Protein AF-A0A1J3DRI6-F1 (afdb_monomer_lite)

Organism: Noccaea caerulescens (NCBI:txid107243)

Foldseek 3Di:
DVLVVLLQVLVVLLVQLVCLQQQHDSVVPPPPPDDDDPVCSDPVNSVVSVVSSVVSVVVSVVLVVLLVVLLVLLVVLCVVVVHDSQVLQVVLPVCSRVVVVHHDRSYPSSSVSSVVVSVVSVVVSVVVVVVVVVVVVVVVVVVVVVVVVVD

Structure (mmCIF, N/CA/C/O backbone):
data_AF-A0A1J3DRI6-F1
#
_entry.id   AF-A0A1J3DRI6-F1
#
loop_
_atom_site.group_PDB
_atom_site.id
_atom_site.type_symbol
_atom_site.label_atom_id
_atom_site.la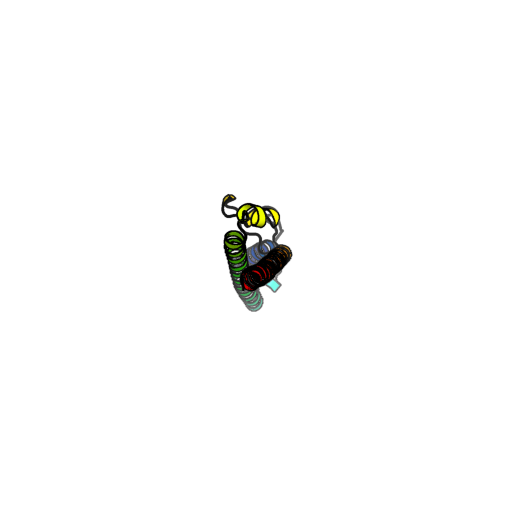bel_alt_id
_atom_site.label_comp_id
_atom_site.label_asym_id
_atom_site.label_entity_id
_atom_site.label_seq_id
_atom_site.pdbx_PDB_ins_code
_atom_site.Cartn_x
_atom_site.Cartn_y
_atom_site.Cartn_z
_atom_site.occupancy
_atom_site.B_iso_or_equiv
_atom_site.auth_seq_id
_atom_site.auth_comp_id
_atom_site.auth_asym_id
_atom_site.auth_atom_id
_atom_site.pdbx_PDB_model_num
ATOM 1 N N . ASP A 1 1 ? -18.458 1.148 38.686 1.00 69.38 1 ASP A N 1
ATOM 2 C CA . ASP A 1 1 ? -19.233 0.638 37.545 1.00 69.38 1 ASP A CA 1
ATOM 3 C C . ASP A 1 1 ? -18.279 0.182 36.440 1.00 69.38 1 ASP A C 1
ATOM 5 O O . ASP A 1 1 ? -17.699 1.006 35.735 1.00 69.38 1 ASP A O 1
ATOM 9 N N . GLU A 1 2 ? -17.996 -1.122 36.378 1.00 80.94 2 GLU A N 1
ATOM 10 C CA . GLU A 1 2 ? -17.014 -1.706 35.447 1.00 80.94 2 GLU A CA 1
ATOM 11 C C . GLU A 1 2 ? -17.527 -1.778 34.002 1.00 80.94 2 GLU A C 1
ATOM 13 O O . GLU A 1 2 ? -16.742 -1.619 33.066 1.00 80.94 2 GLU A O 1
ATOM 18 N N . ARG A 1 3 ? -18.843 -1.932 33.804 1.00 80.44 3 ARG A N 1
ATOM 19 C CA . ARG A 1 3 ? -19.453 -2.003 32.466 1.00 80.44 3 ARG A CA 1
ATOM 20 C C . ARG A 1 3 ? -19.384 -0.661 31.752 1.00 80.44 3 ARG A C 1
ATOM 22 O O . ARG A 1 3 ? -18.985 -0.605 30.592 1.00 80.44 3 ARG A O 1
ATOM 29 N N . VAL A 1 4 ? -19.668 0.425 32.472 1.00 83.06 4 VAL A N 1
ATOM 30 C CA . VAL A 1 4 ? -19.487 1.795 31.965 1.00 83.06 4 VAL A CA 1
ATOM 31 C C . VAL A 1 4 ? -18.038 2.020 31.523 1.00 83.06 4 VAL A C 1
ATOM 33 O O . VAL A 1 4 ? -17.791 2.599 30.467 1.00 83.06 4 VAL A O 1
ATOM 36 N N . LYS A 1 5 ? -17.058 1.536 32.300 1.00 84.94 5 LYS A N 1
ATOM 37 C CA . LYS A 1 5 ? -15.634 1.648 31.949 1.00 84.94 5 LYS A CA 1
ATOM 38 C C . LYS A 1 5 ? -15.296 0.859 30.679 1.00 84.94 5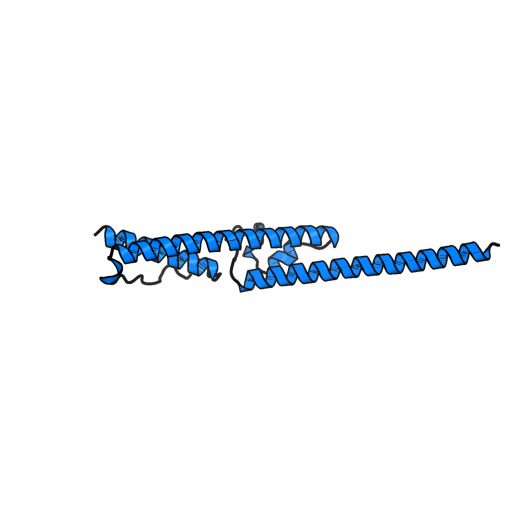 LYS A C 1
ATOM 40 O O . LYS A 1 5 ? -14.586 1.387 29.826 1.00 84.94 5 LYS A O 1
ATOM 45 N N . GLN A 1 6 ? -15.815 -0.361 30.541 1.00 85.44 6 GLN A N 1
ATOM 46 C CA . GLN A 1 6 ? -15.602 -1.200 29.360 1.00 85.44 6 GLN A CA 1
ATOM 47 C C . GLN A 1 6 ? -16.182 -0.558 28.094 1.00 85.44 6 GLN A C 1
ATOM 49 O O . GLN A 1 6 ? -15.459 -0.387 27.116 1.00 85.44 6 GLN A O 1
ATOM 54 N N . VAL A 1 7 ? -17.448 -0.132 28.128 1.00 86.81 7 VAL A N 1
ATOM 55 C CA . VAL A 1 7 ? -18.110 0.545 26.998 1.00 86.81 7 VAL A CA 1
ATOM 56 C C . VAL A 1 7 ? -17.362 1.821 26.612 1.00 86.81 7 VAL A C 1
ATOM 58 O O . VAL A 1 7 ? -17.109 2.050 25.428 1.00 86.81 7 VAL A O 1
ATOM 61 N N . ARG A 1 8 ? -16.936 2.625 27.601 1.00 87.12 8 ARG A N 1
ATOM 62 C CA . ARG A 1 8 ? -16.120 3.824 27.351 1.00 87.12 8 ARG A CA 1
ATOM 63 C C . ARG A 1 8 ? -14.844 3.488 26.591 1.00 87.12 8 ARG A C 1
ATOM 65 O O . ARG A 1 8 ? -14.507 4.181 25.639 1.00 87.12 8 ARG A O 1
ATOM 72 N N . SER A 1 9 ? -14.144 2.445 27.035 1.00 88.31 9 SER A N 1
ATOM 73 C CA . SER A 1 9 ? -12.876 2.015 26.447 1.00 88.31 9 SER A CA 1
ATOM 74 C C . SER A 1 9 ? -13.051 1.586 24.993 1.00 88.31 9 SER A C 1
ATOM 76 O O . SER A 1 9 ? -12.294 2.034 24.140 1.00 88.31 9 SER A O 1
ATOM 78 N N . VAL A 1 10 ? -14.071 0.774 24.699 1.00 89.88 10 VAL A N 1
ATOM 79 C CA . VAL A 1 10 ? -14.334 0.295 23.333 1.00 89.88 10 VAL A CA 1
ATOM 80 C C . VAL A 1 10 ? -14.714 1.457 22.410 1.00 89.88 10 VAL A C 1
ATOM 82 O O . VAL A 1 10 ? -14.148 1.577 21.327 1.00 89.88 10 VAL A O 1
ATOM 85 N N . LYS A 1 11 ? -15.601 2.370 22.841 1.00 89.06 11 LYS A N 1
ATOM 86 C CA . LYS A 1 11 ? -15.958 3.564 22.045 1.00 89.06 11 LYS A CA 1
ATOM 87 C C . LYS A 1 11 ? -14.743 4.465 21.785 1.00 89.06 11 LYS A C 1
ATOM 89 O O . LYS A 1 11 ? -14.603 4.977 20.677 1.00 89.06 11 LYS A O 1
ATOM 94 N N . ALA A 1 12 ? -13.856 4.627 22.771 1.00 88.88 12 ALA A N 1
ATOM 95 C CA . ALA A 1 12 ? -12.618 5.392 22.610 1.00 88.88 12 ALA A CA 1
ATOM 96 C C . ALA A 1 12 ? -11.700 4.775 21.550 1.00 88.88 12 ALA A C 1
ATOM 98 O O . ALA A 1 12 ? -11.138 5.483 20.716 1.00 88.88 12 ALA A O 1
ATOM 99 N N . GLU A 1 13 ? -11.567 3.450 21.564 1.00 91.56 13 GLU A N 1
ATOM 100 C CA . GLU A 1 13 ? -10.727 2.732 20.611 1.00 91.56 13 GLU A CA 1
ATOM 101 C C . GLU A 1 13 ? -11.299 2.780 19.188 1.00 91.56 13 GLU A C 1
ATOM 103 O O . GLU A 1 13 ? -10.566 3.097 18.251 1.00 91.56 13 GLU A O 1
ATOM 108 N N . ILE A 1 14 ? -12.614 2.581 19.033 1.00 92.62 14 ILE A N 1
ATOM 109 C CA . ILE A 1 14 ? -13.326 2.752 17.755 1.00 92.62 14 ILE A CA 1
ATOM 110 C C . ILE A 1 14 ? -13.056 4.141 17.183 1.00 92.62 14 ILE A C 1
ATOM 112 O O . ILE A 1 14 ? -12.698 4.274 16.011 1.00 92.62 14 ILE A O 1
ATOM 116 N N . GLN A 1 15 ? -13.207 5.181 18.005 1.00 90.50 15 GLN A N 1
ATOM 117 C CA . GLN A 1 15 ? -12.993 6.551 17.565 1.00 90.50 15 GLN A CA 1
ATOM 118 C C . GLN A 1 15 ? -11.545 6.791 17.137 1.00 90.50 15 GLN A C 1
ATOM 120 O O . GLN A 1 15 ? -11.314 7.386 16.084 1.00 90.50 15 GLN A O 1
ATOM 125 N N . LYS A 1 16 ? -10.582 6.295 17.918 1.00 90.50 16 LYS A N 1
ATOM 126 C CA . LYS A 1 16 ? -9.158 6.398 17.601 1.00 90.50 16 LYS A CA 1
ATOM 127 C C . LYS A 1 16 ? -8.837 5.745 16.255 1.00 90.50 16 LYS A C 1
ATOM 129 O O . LYS A 1 16 ? -8.238 6.391 15.402 1.00 90.50 16 LYS A O 1
ATOM 134 N N . ILE A 1 17 ? -9.261 4.500 16.039 1.00 92.44 17 ILE A N 1
ATOM 135 C CA . ILE A 1 17 ? -8.982 3.780 14.786 1.00 92.44 17 ILE A CA 1
ATOM 136 C C . ILE A 1 17 ? -9.704 4.441 13.612 1.00 92.44 17 ILE A C 1
ATOM 138 O O . ILE A 1 17 ? -9.114 4.609 12.550 1.00 92.44 17 ILE A O 1
ATOM 142 N N . SER A 1 18 ? -10.944 4.889 13.809 1.00 92.88 18 SER A N 1
ATOM 143 C CA . SER A 1 18 ? -11.693 5.620 12.781 1.00 92.88 18 SER A CA 1
ATOM 144 C C . SER A 1 18 ? -10.995 6.925 12.385 1.00 92.88 18 SER A C 1
ATOM 146 O O . SER A 1 18 ? -10.957 7.276 11.207 1.00 92.88 18 SER A O 1
ATOM 148 N N . ALA A 1 19 ? -10.417 7.645 13.351 1.00 90.56 19 ALA A N 1
ATOM 149 C CA . ALA A 1 19 ? -9.632 8.849 13.096 1.00 90.56 19 ALA A CA 1
ATOM 150 C C . ALA A 1 19 ? -8.339 8.530 12.328 1.00 90.56 19 ALA A C 1
ATOM 152 O O . ALA A 1 19 ? -8.039 9.207 11.345 1.00 90.56 19 ALA A O 1
ATOM 153 N N . GLU A 1 20 ? -7.624 7.469 12.711 1.00 90.81 20 GLU A N 1
ATOM 154 C CA . GLU A 1 20 ? -6.425 6.997 12.004 1.00 90.81 20 GLU A CA 1
ATOM 155 C C . GLU A 1 20 ? -6.734 6.576 10.557 1.00 90.81 20 GLU A C 1
ATOM 157 O O . GLU A 1 20 ? -6.020 6.977 9.636 1.00 90.81 20 GLU A O 1
ATOM 162 N N . ILE A 1 21 ? -7.825 5.831 10.337 1.00 94.00 21 ILE A N 1
ATOM 163 C CA . ILE A 1 21 ? -8.315 5.452 9.001 1.00 94.00 21 ILE A CA 1
ATOM 164 C C . ILE A 1 21 ? -8.673 6.694 8.183 1.00 94.00 21 ILE A C 1
ATOM 166 O O . ILE A 1 21 ? -8.355 6.763 7.001 1.00 94.00 21 ILE A O 1
ATOM 170 N N . ALA A 1 22 ? -9.275 7.710 8.802 1.00 91.94 22 ALA A N 1
ATOM 171 C CA . ALA A 1 22 ? -9.556 8.986 8.149 1.00 91.94 22 ALA A CA 1
ATOM 172 C C . ALA A 1 22 ? -8.297 9.847 7.910 1.00 91.94 22 ALA A C 1
ATOM 174 O O . ALA A 1 22 ? -8.398 10.912 7.303 1.00 91.94 22 ALA A O 1
ATOM 175 N N . GLY A 1 23 ? -7.119 9.414 8.374 1.00 88.31 23 GLY A N 1
ATOM 176 C CA . GLY A 1 23 ? -5.862 10.153 8.250 1.00 88.31 23 GLY A CA 1
ATOM 177 C C . GLY A 1 23 ? -5.734 11.340 9.205 1.00 88.31 23 GLY A C 1
ATOM 178 O O . GLY A 1 23 ? -4.880 12.198 8.980 1.00 88.31 23 GLY A O 1
ATOM 179 N N . ARG A 1 24 ? -6.562 11.414 10.255 1.00 83.94 24 ARG A N 1
ATOM 180 C CA . ARG A 1 24 ? -6.418 12.405 11.330 1.00 83.94 24 ARG A CA 1
ATOM 181 C C . ARG A 1 24 ? -5.320 11.970 12.295 1.00 83.94 24 ARG A C 1
ATOM 183 O O . ARG A 1 24 ? -5.151 10.783 12.572 1.00 83.94 24 ARG A O 1
ATOM 190 N N . SER A 1 25 ? -4.566 12.936 12.819 1.00 68.81 25 SER A N 1
ATOM 191 C CA . SER A 1 25 ? -3.543 12.629 13.817 1.00 68.81 25 SER A CA 1
ATOM 192 C C . SER A 1 25 ? -4.204 12.229 15.140 1.00 68.81 25 SER A C 1
ATOM 194 O O . SER A 1 25 ? -5.167 12.853 15.585 1.00 68.81 25 SER A O 1
ATOM 196 N N . THR A 1 26 ? -3.658 11.214 15.808 1.00 59.62 26 THR A N 1
ATOM 197 C CA . THR A 1 26 ? -4.139 10.753 17.122 1.00 59.62 26 THR A CA 1
ATOM 198 C C . THR A 1 26 ? -4.005 11.814 18.222 1.00 59.62 26 THR A C 1
ATOM 200 O O . THR A 1 26 ? -4.562 11.650 19.305 1.00 59.62 26 THR A O 1
ATOM 203 N N . TYR A 1 27 ? -3.255 12.891 17.962 1.00 53.75 27 TYR A N 1
ATOM 204 C CA . TYR A 1 27 ? -3.026 13.986 18.902 1.00 53.75 27 TYR A CA 1
ATOM 205 C C . TYR A 1 27 ? -4.168 15.009 18.923 1.00 53.75 27 TYR A C 1
ATOM 207 O O . TYR A 1 27 ? -4.399 15.613 19.966 1.00 53.75 27 TYR A O 1
ATOM 215 N N . GLU A 1 28 ? -4.906 15.185 17.821 1.00 51.53 28 GLU A N 1
ATOM 216 C CA . GLU A 1 28 ? -5.984 16.186 17.752 1.00 51.53 28 GLU A CA 1
ATOM 217 C C . GLU A 1 28 ? -7.307 15.705 18.369 1.00 51.53 28 GLU A C 1
ATOM 219 O O . GLU A 1 28 ? -8.084 16.519 18.860 1.00 51.53 28 GLU A O 1
ATOM 224 N N . ASP A 1 29 ? -7.549 14.391 18.413 1.00 50.12 29 ASP A N 1
ATOM 225 C CA . ASP A 1 29 ? -8.861 13.816 18.764 1.00 50.12 29 ASP A CA 1
ATOM 226 C C . ASP A 1 29 ? -8.957 13.307 20.222 1.00 50.12 29 ASP A C 1
ATOM 228 O O . ASP A 1 29 ? -9.956 12.713 20.613 1.00 50.12 29 ASP A O 1
ATOM 232 N N . SER A 1 30 ? -7.947 13.545 21.073 1.00 51.22 30 SER A N 1
ATOM 233 C CA . SER A 1 30 ? -7.941 13.042 22.468 1.00 51.22 30 SER A CA 1
ATOM 234 C C . SER A 1 30 ? -8.996 13.687 23.392 1.00 51.22 30 SER A C 1
ATOM 236 O O . SER A 1 30 ? -9.137 13.264 24.539 1.00 51.22 30 SER A O 1
ATOM 238 N N . SER A 1 31 ? -9.749 14.685 22.913 1.00 50.50 31 SER A N 1
ATOM 239 C CA . SER A 1 31 ? -10.723 15.462 23.702 1.00 50.50 31 SER A CA 1
ATOM 240 C C . SER A 1 31 ? -12.174 15.299 23.244 1.00 50.50 31 SER A C 1
ATOM 242 O O . SER A 1 31 ? -13.023 16.149 23.523 1.00 50.50 31 SER A O 1
ATOM 244 N N . THR A 1 32 ? -12.508 14.226 22.537 1.00 57.34 32 THR A N 1
ATOM 245 C CA . THR A 1 32 ? -13.905 13.936 22.213 1.00 57.34 32 THR A CA 1
ATOM 246 C C . THR A 1 32 ? -14.608 13.362 23.436 1.00 57.34 32 THR A C 1
ATOM 248 O O . THR A 1 32 ? -14.304 12.278 23.928 1.00 57.34 32 THR A O 1
ATOM 251 N N . ASN A 1 33 ? -15.556 14.130 23.970 1.00 63.25 33 ASN A N 1
ATOM 252 C CA . ASN A 1 33 ? -16.372 13.732 25.111 1.00 63.25 33 ASN A CA 1
ATOM 253 C C . ASN A 1 33 ? -17.196 12.480 24.760 1.00 63.25 33 ASN A C 1
ATOM 255 O O . ASN A 1 33 ? -18.263 12.583 24.158 1.00 63.25 33 ASN A O 1
ATOM 259 N N . ILE A 1 34 ? -16.705 11.295 25.134 1.00 73.19 34 ILE A N 1
ATOM 260 C CA . ILE A 1 34 ? -17.427 10.028 24.967 1.00 73.19 34 ILE A CA 1
ATOM 261 C C . ILE A 1 34 ? -18.583 10.005 25.967 1.00 73.19 34 ILE A C 1
ATOM 263 O O . ILE A 1 34 ? -18.405 9.690 27.149 1.00 73.19 34 ILE A O 1
ATOM 267 N N . THR A 1 35 ? -19.775 10.339 25.487 1.00 75.69 35 THR A N 1
ATOM 268 C CA . THR A 1 35 ? -21.020 10.175 26.233 1.00 75.69 35 THR A CA 1
ATOM 269 C C . THR A 1 35 ? -21.473 8.713 26.174 1.00 75.69 35 THR A C 1
ATOM 271 O O . THR A 1 35 ? -21.332 8.025 25.155 1.00 75.69 35 THR A O 1
ATOM 274 N N . ILE A 1 36 ? -21.962 8.214 27.310 1.00 76.56 36 ILE A N 1
ATOM 275 C CA . ILE A 1 36 ? -22.502 6.860 27.469 1.00 76.56 36 ILE A CA 1
ATOM 276 C C . ILE A 1 36 ? -23.953 7.036 27.878 1.00 76.56 36 ILE A C 1
ATOM 278 O O . ILE A 1 36 ? -24.219 7.691 28.883 1.00 76.56 36 ILE A O 1
ATOM 282 N N . ASP A 1 37 ? -24.854 6.495 27.071 1.00 76.25 37 ASP A N 1
ATOM 283 C CA . ASP A 1 37 ? -26.286 6.444 27.360 1.00 76.25 37 ASP A CA 1
ATOM 284 C C . ASP A 1 37 ? -26.654 5.116 28.048 1.00 76.25 37 ASP A C 1
ATOM 286 O O . ASP A 1 37 ? -25.916 4.133 27.952 1.00 76.25 37 ASP A O 1
ATOM 290 N N . ASP A 1 38 ? -27.812 5.047 28.702 1.00 72.31 38 ASP A N 1
ATOM 291 C CA . ASP A 1 38 ? -28.309 3.823 29.344 1.00 72.31 38 ASP A CA 1
ATOM 292 C C . ASP A 1 38 ? -28.506 2.684 28.325 1.00 72.31 38 ASP A C 1
ATOM 294 O O . ASP A 1 38 ? -28.258 1.513 28.630 1.00 72.31 38 ASP A O 1
ATOM 298 N N . ASN A 1 39 ? -28.857 3.012 27.075 1.00 76.31 39 ASN A N 1
ATOM 299 C CA . ASN A 1 39 ? -28.943 2.044 25.979 1.00 76.31 39 ASN A CA 1
ATOM 300 C C . ASN A 1 39 ? -27.572 1.435 25.606 1.00 76.31 39 ASN A C 1
ATOM 302 O O . ASN A 1 39 ? -27.496 0.285 25.167 1.00 76.31 39 ASN A O 1
ATOM 306 N N . ASP A 1 40 ? -26.471 2.165 25.836 1.00 75.00 40 ASP A N 1
ATOM 307 C CA . ASP A 1 40 ? -25.110 1.688 25.556 1.00 75.00 40 ASP A CA 1
ATOM 308 C C . ASP A 1 40 ? -24.641 0.591 26.528 1.00 75.00 40 ASP A C 1
ATOM 310 O O . ASP A 1 40 ? -23.674 -0.115 26.236 1.00 75.00 40 ASP A O 1
ATOM 314 N N . LEU A 1 41 ? -25.314 0.412 27.672 1.00 78.69 41 LEU A N 1
ATOM 315 C CA . LEU A 1 41 ? -24.943 -0.578 28.695 1.00 78.69 41 LEU A CA 1
ATOM 316 C C . LEU A 1 41 ? -25.516 -1.980 28.431 1.00 78.69 41 LEU A C 1
ATOM 318 O O . LEU A 1 41 ? -25.102 -2.957 29.079 1.00 78.69 41 LEU A O 1
ATOM 322 N N . SER A 1 42 ? -26.434 -2.094 27.465 1.00 84.06 42 SER A N 1
ATOM 323 C CA . SER A 1 42 ? -27.000 -3.368 27.020 1.00 84.06 42 SER A CA 1
ATOM 324 C C . SER A 1 42 ? -25.912 -4.313 26.501 1.00 84.06 42 SER A C 1
ATOM 326 O O . SER A 1 42 ? -24.999 -3.906 25.784 1.00 84.06 42 SER A O 1
ATOM 328 N N . ILE A 1 43 ? -26.024 -5.608 26.827 1.00 82.25 43 ILE A N 1
ATOM 329 C CA . ILE A 1 43 ? -25.087 -6.650 26.364 1.00 82.25 43 ILE A CA 1
ATOM 330 C C . ILE A 1 43 ? -25.008 -6.667 24.834 1.00 82.25 43 ILE A C 1
ATOM 332 O O . ILE A 1 43 ? -23.913 -6.696 24.281 1.00 82.25 43 ILE A O 1
ATOM 336 N N . LYS A 1 44 ? -26.161 -6.566 24.164 1.00 89.12 44 LYS A N 1
ATOM 337 C CA . LYS A 1 44 ? -26.236 -6.532 22.701 1.00 89.12 44 LYS A CA 1
ATOM 338 C C . LYS A 1 44 ? -25.457 -5.347 22.125 1.00 89.12 44 LYS A C 1
ATOM 340 O O . LYS A 1 44 ? -24.771 -5.487 21.120 1.00 89.12 44 LYS A O 1
ATOM 345 N N . LYS A 1 45 ? -25.532 -4.180 22.773 1.00 89.06 45 LYS A N 1
ATOM 346 C CA . LYS A 1 45 ? -24.864 -2.978 22.271 1.00 89.06 45 LYS A CA 1
ATOM 347 C C . LYS A 1 45 ? -23.347 -3.054 22.426 1.00 89.06 45 LYS A C 1
ATOM 349 O O . LYS A 1 45 ? -22.613 -2.637 21.536 1.00 89.06 45 LYS A O 1
ATOM 354 N N . LEU A 1 46 ? -22.880 -3.642 23.525 1.00 86.81 46 LEU A N 1
ATOM 355 C CA . LEU A 1 46 ? -21.463 -3.926 23.725 1.00 86.81 46 LEU A CA 1
ATOM 356 C C . LEU A 1 46 ? -20.919 -4.905 22.670 1.00 86.81 46 LEU A C 1
ATOM 358 O O . LEU A 1 46 ? -19.829 -4.677 22.154 1.00 86.81 46 LEU A O 1
ATOM 362 N N . GLU A 1 47 ? -21.675 -5.950 22.328 1.00 90.50 47 GLU A N 1
ATOM 363 C CA . GLU A 1 47 ? -21.320 -6.896 21.258 1.00 90.50 47 GLU A CA 1
ATOM 364 C C . GLU A 1 47 ? -21.232 -6.200 19.888 1.00 90.50 47 GLU A C 1
ATOM 366 O O . GLU A 1 47 ? -20.257 -6.383 19.164 1.00 90.50 47 GLU A O 1
ATOM 371 N N . GLU A 1 48 ? -22.189 -5.325 19.558 1.00 92.69 48 GLU A N 1
ATOM 372 C CA . GLU A 1 48 ? -22.136 -4.498 18.343 1.00 92.69 48 GLU A CA 1
ATOM 373 C C . GLU A 1 48 ? -20.863 -3.637 18.287 1.00 92.69 48 GLU A C 1
ATOM 375 O O . GLU A 1 48 ? -20.195 -3.596 17.254 1.00 92.69 48 GLU A O 1
ATOM 380 N N . TYR A 1 49 ? -20.493 -2.984 19.394 1.00 92.00 49 TYR A N 1
ATOM 381 C CA . TYR A 1 49 ? -19.263 -2.192 19.457 1.00 92.00 49 TYR A CA 1
ATOM 382 C C . TYR A 1 49 ? -18.001 -3.051 19.309 1.00 92.00 49 TYR A C 1
ATOM 384 O O . TYR A 1 49 ? -17.054 -2.634 18.648 1.00 92.00 49 TYR A O 1
ATOM 392 N N . GLN A 1 50 ? -17.970 -4.252 19.884 1.00 92.56 50 GLN A N 1
ATOM 393 C CA . GLN A 1 50 ? -16.833 -5.165 19.726 1.00 92.56 50 GLN A CA 1
ATOM 394 C C . GLN A 1 50 ? -16.687 -5.656 18.281 1.00 92.56 50 GLN A C 1
ATOM 396 O O . GLN A 1 50 ? -15.573 -5.679 17.758 1.00 92.56 50 GLN A O 1
ATOM 401 N N . ASN A 1 51 ? -17.799 -5.985 17.620 1.00 95.50 51 ASN A N 1
ATOM 402 C CA . ASN A 1 51 ? -17.799 -6.383 16.212 1.00 95.50 51 ASN A CA 1
ATOM 403 C C . ASN A 1 51 ? -17.322 -5.244 15.303 1.00 95.50 51 ASN A C 1
ATOM 405 O O . ASN A 1 51 ? -16.505 -5.467 14.410 1.00 95.50 51 ASN A O 1
ATOM 409 N N . GLU A 1 52 ? -17.782 -4.017 15.554 1.00 95.62 52 GLU A N 1
ATOM 410 C CA . GLU A 1 52 ? -17.322 -2.841 14.810 1.00 95.62 52 GLU A CA 1
ATOM 411 C C . GLU A 1 52 ? -15.832 -2.567 15.040 1.00 95.62 52 GLU A C 1
ATOM 413 O O . GLU A 1 52 ? -15.098 -2.290 14.092 1.00 95.62 52 GLU A O 1
ATOM 418 N N . LEU A 1 53 ? -15.357 -2.701 16.281 1.00 95.50 53 LEU A N 1
ATOM 419 C CA . LEU A 1 53 ? -13.941 -2.551 16.601 1.00 95.50 53 LEU A CA 1
ATOM 420 C C . LEU A 1 53 ? -13.080 -3.576 15.848 1.00 95.50 53 LEU A C 1
ATOM 422 O O . LEU A 1 53 ? -12.035 -3.217 15.306 1.00 95.50 53 LEU A O 1
ATOM 426 N N . HIS A 1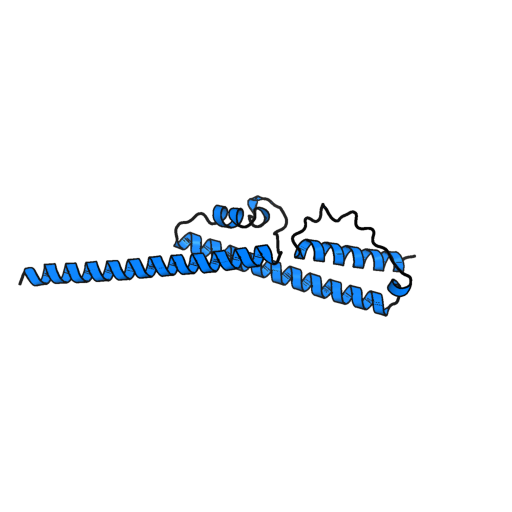 54 ? -13.523 -4.834 15.784 1.00 96.94 54 HIS A N 1
ATOM 427 C CA . HIS A 1 54 ? -12.832 -5.879 15.028 1.00 96.94 54 HIS A CA 1
ATOM 428 C C . HIS A 1 54 ? -12.773 -5.545 13.531 1.00 96.94 54 HIS A C 1
ATOM 430 O O . HIS A 1 54 ? -11.689 -5.531 12.950 1.00 96.94 54 HIS A O 1
ATOM 436 N N . ARG A 1 55 ? -13.909 -5.152 12.941 1.00 98.12 55 ARG A N 1
ATOM 437 C CA . ARG A 1 55 ? -13.997 -4.727 11.536 1.00 98.12 55 ARG A CA 1
ATOM 438 C C . ARG A 1 55 ? -13.049 -3.564 11.219 1.00 98.12 55 ARG A C 1
ATOM 440 O O . ARG A 1 55 ? -12.411 -3.557 10.170 1.00 98.12 55 ARG A O 1
ATOM 447 N N . LEU A 1 56 ? -12.957 -2.578 12.112 1.00 97.38 56 LEU A N 1
ATOM 448 C CA . LEU A 1 56 ? -12.071 -1.423 11.946 1.00 97.38 56 LEU A CA 1
ATOM 449 C C . LEU A 1 56 ? -10.588 -1.802 12.038 1.00 97.38 56 LEU A C 1
ATOM 451 O O . LEU A 1 56 ? -9.776 -1.250 11.294 1.00 97.38 56 LEU A O 1
ATOM 455 N N . HIS A 1 57 ? -10.218 -2.738 12.915 1.00 96.69 57 HIS A N 1
ATOM 456 C CA . HIS A 1 57 ? -8.851 -3.271 12.964 1.00 96.69 57 HIS A CA 1
ATOM 457 C C . HIS A 1 57 ? -8.477 -3.994 11.668 1.00 96.69 57 HIS A C 1
ATOM 459 O O . HIS A 1 57 ? -7.394 -3.748 11.130 1.00 96.69 57 HIS A O 1
ATOM 465 N N . ASP A 1 58 ? -9.381 -4.816 11.135 1.00 97.88 58 ASP A N 1
ATOM 466 C CA . ASP A 1 58 ? -9.170 -5.516 9.864 1.00 97.88 58 ASP A CA 1
ATOM 467 C C . ASP A 1 58 ? -9.007 -4.527 8.704 1.00 97.88 58 ASP A C 1
ATOM 469 O O . ASP A 1 58 ? -8.041 -4.615 7.940 1.00 97.88 58 ASP A O 1
ATOM 473 N N . GLU A 1 59 ? -9.889 -3.526 8.618 1.00 97.69 59 GLU A N 1
ATOM 474 C CA . GLU A 1 59 ? -9.811 -2.467 7.607 1.00 97.69 59 GLU A CA 1
ATOM 475 C C . GLU A 1 59 ? -8.492 -1.688 7.709 1.00 97.69 59 GLU A C 1
ATOM 477 O O . GLU A 1 59 ? -7.816 -1.449 6.704 1.00 97.69 59 GLU A O 1
ATOM 482 N N . LYS A 1 60 ? -8.087 -1.306 8.925 1.00 96.06 60 LYS A N 1
ATOM 483 C CA . LYS A 1 60 ? -6.814 -0.620 9.163 1.00 96.06 60 LYS A CA 1
ATOM 484 C C . LYS A 1 60 ? -5.634 -1.461 8.674 1.00 96.06 60 LYS A C 1
ATOM 486 O O . LYS A 1 60 ? -4.744 -0.927 8.008 1.00 96.06 60 LYS A O 1
ATOM 491 N N . ASN A 1 61 ? -5.617 -2.752 8.996 1.00 97.06 61 ASN A N 1
ATOM 492 C CA . ASN A 1 61 ? -4.558 -3.659 8.570 1.00 97.06 61 ASN A CA 1
ATOM 493 C C . ASN A 1 61 ? -4.523 -3.815 7.040 1.00 97.06 61 ASN A C 1
ATOM 495 O O . ASN A 1 61 ? -3.452 -3.706 6.443 1.00 97.06 61 ASN A O 1
ATOM 499 N N . GLU A 1 62 ? -5.675 -3.988 6.389 1.00 98.12 62 GLU A N 1
ATOM 500 C CA . GLU A 1 62 ? -5.763 -4.061 4.924 1.00 98.12 62 GLU A CA 1
ATOM 501 C C . GLU A 1 62 ? -5.213 -2.786 4.263 1.00 98.12 62 GLU A C 1
ATOM 503 O O . GLU A 1 62 ? -4.44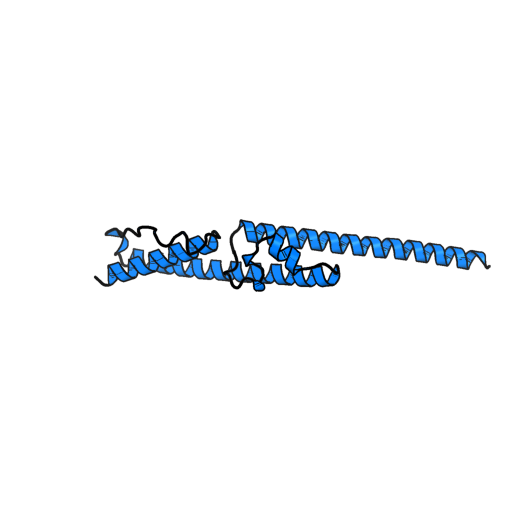3 -2.844 3.298 1.00 98.12 62 GLU A O 1
ATOM 508 N N . ARG A 1 63 ? -5.566 -1.611 4.796 1.00 98.00 63 ARG A N 1
ATOM 509 C CA . ARG A 1 63 ? -5.077 -0.326 4.281 1.00 98.00 63 ARG A CA 1
ATOM 510 C C . ARG A 1 63 ? -3.569 -0.168 4.470 1.00 98.00 63 ARG A C 1
ATOM 512 O O . ARG A 1 63 ? -2.907 0.297 3.545 1.00 98.00 63 ARG A O 1
ATOM 519 N N . LEU A 1 64 ? -3.017 -0.577 5.615 1.00 96.06 64 LEU A N 1
ATOM 520 C CA . LEU A 1 64 ? -1.566 -0.582 5.849 1.00 96.06 64 LEU A CA 1
ATOM 521 C C . LEU A 1 64 ? -0.839 -1.475 4.838 1.00 96.06 64 LEU A C 1
ATOM 523 O O . LEU A 1 64 ? 0.115 -1.023 4.206 1.00 96.06 64 LEU A O 1
ATOM 527 N N . GLN A 1 65 ? -1.340 -2.691 4.611 1.00 97.19 65 GLN A N 1
ATOM 528 C CA . GLN A 1 65 ? -0.781 -3.602 3.611 1.00 97.19 65 GLN A CA 1
ATOM 529 C C . GLN A 1 65 ? -0.821 -2.996 2.202 1.00 97.19 65 GLN A C 1
ATOM 531 O O . GLN A 1 65 ? 0.167 -3.070 1.473 1.00 97.19 65 GLN A O 1
ATOM 536 N N . LYS A 1 66 ? -1.924 -2.339 1.816 1.00 97.88 66 LYS A N 1
ATOM 537 C CA . LYS A 1 66 ? -2.010 -1.627 0.527 1.00 97.88 66 LYS A CA 1
ATOM 538 C C . LYS A 1 66 ? -0.989 -0.499 0.415 1.00 97.88 66 LYS A C 1
ATOM 540 O O . LYS A 1 66 ? -0.361 -0.365 -0.633 1.00 97.88 66 LYS A O 1
ATOM 545 N N . VAL A 1 67 ? -0.811 0.301 1.468 1.00 97.19 67 VAL A N 1
ATOM 546 C CA . VAL A 1 67 ? 0.221 1.349 1.494 1.00 97.19 67 VAL A CA 1
ATOM 547 C C . VAL A 1 67 ? 1.606 0.744 1.268 1.00 97.19 67 VAL A C 1
ATOM 549 O O . VAL A 1 67 ? 2.348 1.248 0.426 1.00 97.19 67 VAL A O 1
ATOM 552 N N . ASP A 1 68 ? 1.935 -0.352 1.954 1.00 95.81 68 ASP A N 1
ATOM 553 C CA . ASP A 1 68 ? 3.230 -1.021 1.804 1.00 95.81 68 ASP A CA 1
ATOM 554 C C . ASP A 1 68 ? 3.438 -1.571 0.387 1.00 95.81 68 ASP A C 1
ATOM 556 O O . ASP A 1 68 ? 4.504 -1.368 -0.195 1.00 95.81 68 ASP A O 1
ATOM 560 N N . ILE A 1 69 ? 2.407 -2.175 -0.214 1.00 97.94 69 ILE A N 1
ATOM 561 C CA . ILE A 1 69 ? 2.445 -2.643 -1.609 1.00 97.94 69 ILE A CA 1
ATOM 562 C C . ILE A 1 69 ? 2.755 -1.486 -2.566 1.00 97.94 69 ILE A C 1
ATOM 564 O O . ILE A 1 69 ? 3.640 -1.613 -3.414 1.00 97.94 69 ILE A O 1
ATOM 568 N N . TYR A 1 70 ? 2.072 -0.344 -2.430 1.00 98.31 70 TYR A N 1
ATOM 569 C CA . TYR A 1 70 ? 2.327 0.807 -3.297 1.00 98.31 70 TYR A CA 1
ATOM 570 C C . TYR A 1 70 ? 3.717 1.411 -3.079 1.00 98.31 70 TYR A C 1
ATOM 572 O O . TYR A 1 70 ? 4.374 1.778 -4.050 1.00 98.31 70 TYR A O 1
ATOM 580 N N . ILE A 1 71 ? 4.193 1.498 -1.834 1.00 96.69 71 ILE A N 1
ATOM 581 C CA . ILE A 1 71 ? 5.547 1.983 -1.533 1.00 96.69 71 ILE A CA 1
ATOM 582 C C . ILE A 1 71 ? 6.604 1.071 -2.168 1.00 96.69 71 ILE A C 1
ATOM 584 O O . ILE A 1 71 ? 7.554 1.576 -2.770 1.00 96.69 71 ILE A O 1
ATOM 588 N N . CYS A 1 72 ? 6.439 -0.251 -2.075 1.00 97.00 72 CYS A N 1
ATOM 589 C CA . CYS A 1 72 ? 7.321 -1.211 -2.741 1.00 97.00 72 CYS A CA 1
ATOM 590 C C . CYS A 1 72 ? 7.302 -1.023 -4.263 1.00 97.00 72 CYS A C 1
ATOM 592 O O . CYS A 1 72 ? 8.363 -0.858 -4.859 1.00 97.00 72 CYS A O 1
ATOM 594 N N . ALA A 1 73 ? 6.120 -0.916 -4.877 1.00 98.25 73 ALA A N 1
ATOM 595 C CA . ALA A 1 73 ? 6.002 -0.663 -6.313 1.00 98.25 73 ALA A CA 1
ATOM 596 C C . ALA A 1 73 ? 6.704 0.641 -6.738 1.00 98.25 73 ALA A C 1
ATOM 598 O O . ALA A 1 73 ? 7.443 0.659 -7.721 1.00 98.25 73 ALA A O 1
ATOM 599 N N . ILE A 1 74 ? 6.540 1.729 -5.974 1.00 97.94 74 ILE A N 1
ATOM 600 C CA . ILE A 1 74 ? 7.239 2.997 -6.239 1.00 97.94 74 ILE A CA 1
ATOM 601 C C . ILE A 1 74 ? 8.756 2.804 -6.174 1.00 97.94 74 ILE A C 1
ATOM 603 O O . ILE A 1 74 ? 9.459 3.323 -7.043 1.00 97.94 74 ILE A O 1
ATOM 607 N N . ARG A 1 75 ? 9.276 2.073 -5.178 1.00 97.06 75 ARG A N 1
ATOM 608 C CA . ARG A 1 75 ? 10.716 1.787 -5.044 1.00 97.06 75 ARG A CA 1
ATOM 609 C C . ARG A 1 75 ? 11.242 0.982 -6.238 1.00 97.06 75 ARG A C 1
ATOM 611 O O . ARG A 1 75 ? 12.248 1.378 -6.824 1.00 97.06 75 ARG A O 1
ATOM 618 N N . ASP A 1 76 ? 10.528 -0.059 -6.653 1.00 97.44 76 ASP A N 1
ATOM 619 C CA . ASP A 1 76 ? 10.927 -0.933 -7.765 1.00 97.44 76 ASP A CA 1
ATOM 620 C C . ASP A 1 76 ? 10.922 -0.201 -9.117 1.00 97.44 76 ASP A C 1
ATOM 622 O O . ASP A 1 76 ? 11.876 -0.284 -9.902 1.00 97.44 76 ASP A O 1
ATOM 626 N N . ILE A 1 77 ? 9.864 0.570 -9.396 1.00 96.88 77 ILE A N 1
ATOM 627 C CA . ILE A 1 77 ? 9.783 1.356 -10.633 1.00 96.88 77 ILE A CA 1
ATOM 628 C C . ILE A 1 77 ? 10.834 2.470 -10.616 1.00 96.88 77 ILE A C 1
ATOM 630 O O . ILE A 1 77 ? 11.483 2.708 -11.633 1.00 96.88 77 ILE A O 1
ATOM 634 N N . SER A 1 78 ? 11.060 3.110 -9.465 1.00 96.81 78 SER A N 1
ATOM 635 C CA . SER A 1 78 ? 12.093 4.140 -9.315 1.00 96.81 78 SER A CA 1
ATOM 636 C C . SER A 1 78 ? 13.495 3.607 -9.590 1.00 96.81 78 SER A C 1
ATOM 638 O O . SER A 1 78 ? 14.259 4.270 -10.285 1.00 96.81 78 SER A O 1
ATOM 640 N N . ALA A 1 79 ? 13.816 2.400 -9.116 1.00 96.38 79 ALA A N 1
ATOM 641 C CA . ALA A 1 79 ? 15.086 1.742 -9.419 1.00 96.38 79 ALA A CA 1
ATOM 642 C C . ALA A 1 79 ? 15.252 1.482 -10.926 1.00 96.38 79 ALA A C 1
ATOM 644 O O . ALA A 1 79 ? 16.349 1.614 -11.458 1.00 96.38 79 ALA A O 1
ATOM 645 N N . THR A 1 80 ? 14.158 1.173 -11.631 1.00 94.62 80 THR A N 1
ATOM 646 C CA . THR A 1 80 ? 14.172 0.973 -13.091 1.00 94.62 80 THR A CA 1
ATOM 647 C C . THR A 1 80 ? 14.311 2.289 -13.867 1.00 94.62 80 THR A C 1
ATOM 649 O O . THR A 1 80 ? 14.929 2.325 -14.927 1.00 94.62 80 THR A O 1
ATOM 652 N N . LEU A 1 81 ? 13.687 3.364 -13.382 1.00 93.62 81 LEU A N 1
ATOM 653 C CA . LEU A 1 81 ? 13.681 4.678 -14.035 1.00 93.62 81 LEU A CA 1
ATOM 654 C C . LEU A 1 81 ? 14.862 5.571 -13.636 1.00 93.62 81 LEU A C 1
ATOM 656 O O . LEU A 1 81 ? 14.973 6.671 -14.187 1.00 93.62 81 LEU A O 1
ATOM 660 N N . GLU A 1 82 ? 15.692 5.104 -12.699 1.00 93.75 82 GLU A N 1
ATOM 661 C CA . GLU A 1 82 ? 16.774 5.848 -12.045 1.00 93.75 82 GLU A CA 1
ATOM 662 C C . GLU A 1 82 ? 16.273 7.147 -11.384 1.00 93.75 82 GLU A C 1
ATOM 664 O O . GLU A 1 82 ? 16.866 8.217 -11.515 1.00 93.75 82 GLU A O 1
ATOM 669 N N . THR A 1 83 ? 15.140 7.067 -10.678 1.00 93.94 83 THR A N 1
ATOM 670 C CA . THR A 1 83 ? 14.539 8.197 -9.947 1.00 93.94 83 THR A CA 1
ATOM 671 C C . THR A 1 83 ? 14.604 8.018 -8.429 1.00 93.94 83 THR A C 1
ATOM 673 O O . THR A 1 83 ? 14.666 6.907 -7.915 1.00 93.94 83 THR A O 1
ATOM 676 N N . GLU A 1 84 ? 14.528 9.121 -7.683 1.00 95.12 84 GLU A N 1
ATOM 677 C CA . GLU A 1 84 ? 14.604 9.125 -6.215 1.00 95.12 84 GLU A CA 1
ATOM 678 C C . GLU A 1 84 ? 13.254 8.745 -5.564 1.00 95.12 84 GLU A C 1
ATOM 680 O O . GLU A 1 84 ? 12.383 9.598 -5.351 1.00 95.12 84 GLU A O 1
ATOM 685 N N . ALA A 1 85 ? 13.078 7.468 -5.200 1.00 94.88 85 ALA A N 1
ATOM 686 C CA . ALA A 1 85 ? 11.841 6.961 -4.585 1.00 94.88 85 ALA A CA 1
ATOM 687 C C . ALA A 1 85 ? 11.443 7.735 -3.314 1.00 94.88 85 ALA A C 1
ATOM 689 O O . ALA A 1 85 ? 10.274 8.068 -3.118 1.00 94.88 85 ALA A O 1
ATOM 690 N N . SER A 1 86 ? 12.420 8.071 -2.467 1.00 93.56 86 SER A N 1
ATOM 691 C CA . SER A 1 86 ? 12.205 8.800 -1.210 1.00 93.56 86 SER A CA 1
ATOM 692 C C . SER A 1 86 ? 11.570 10.174 -1.434 1.00 93.56 86 SER A C 1
ATOM 694 O O . SER A 1 86 ? 10.688 10.585 -0.674 1.00 93.56 86 SER A O 1
ATOM 696 N N . MET A 1 87 ? 11.971 10.874 -2.501 1.00 94.06 87 MET A N 1
ATOM 697 C CA . MET A 1 87 ? 11.408 12.175 -2.866 1.00 94.06 87 MET A CA 1
ATOM 698 C C . MET A 1 87 ? 9.964 12.036 -3.359 1.00 94.06 87 MET A C 1
ATOM 700 O O . MET A 1 87 ? 9.105 12.830 -2.975 1.00 94.06 87 MET A O 1
ATOM 704 N N . ILE A 1 88 ? 9.680 11.005 -4.160 1.00 95.88 88 ILE A N 1
ATOM 705 C CA . ILE A 1 88 ? 8.331 10.711 -4.662 1.00 95.88 88 ILE A CA 1
ATOM 706 C C . ILE A 1 88 ? 7.387 10.397 -3.494 1.00 95.88 88 ILE A C 1
ATOM 708 O O . ILE A 1 88 ? 6.338 11.028 -3.369 1.00 95.88 88 ILE A O 1
ATOM 712 N N . ILE A 1 89 ? 7.783 9.486 -2.600 1.00 96.06 89 ILE A N 1
ATOM 713 C CA . ILE A 1 89 ? 6.984 9.080 -1.432 1.00 96.06 89 ILE A CA 1
ATOM 714 C C . ILE A 1 89 ? 6.708 10.283 -0.518 1.00 96.06 89 ILE A C 1
ATOM 716 O O . ILE A 1 89 ? 5.563 10.524 -0.138 1.00 96.06 89 ILE A O 1
ATOM 720 N N . THR A 1 90 ? 7.733 11.090 -0.223 1.00 94.25 90 THR A N 1
ATOM 721 C CA . THR A 1 90 ? 7.592 12.281 0.636 1.00 94.25 90 THR A CA 1
ATOM 722 C C . THR A 1 90 ? 6.675 13.336 0.007 1.00 94.25 90 THR A C 1
ATOM 724 O O . THR A 1 90 ? 5.922 13.996 0.723 1.00 94.25 90 THR A O 1
ATOM 727 N N . LYS A 1 91 ? 6.690 13.474 -1.327 1.00 95.12 91 LYS A N 1
ATOM 728 C CA . LYS A 1 91 ? 5.796 14.380 -2.064 1.00 95.12 91 LYS A CA 1
ATOM 729 C C . LYS A 1 91 ? 4.329 13.946 -1.996 1.00 95.12 91 LYS A C 1
ATOM 731 O O . LYS A 1 91 ? 3.454 14.808 -2.031 1.00 95.12 91 LYS A O 1
ATOM 736 N N . ILE A 1 92 ? 4.057 12.642 -1.905 1.00 95.75 92 ILE A N 1
ATOM 737 C CA . ILE A 1 92 ? 2.697 12.135 -1.674 1.00 95.75 92 ILE A CA 1
ATOM 738 C C . ILE A 1 92 ? 2.259 12.500 -0.258 1.00 95.75 92 ILE A C 1
ATOM 740 O O . ILE A 1 92 ? 1.236 13.164 -0.087 1.00 95.75 92 ILE A O 1
ATOM 744 N N . HIS A 1 93 ? 3.034 12.070 0.742 1.00 94.06 93 HIS A N 1
ATOM 745 C CA . HIS A 1 93 ? 2.834 12.450 2.135 1.00 94.06 93 HIS A CA 1
ATOM 746 C C . HIS A 1 93 ? 4.081 12.123 2.981 1.00 94.06 93 HIS A C 1
ATOM 748 O O . HIS A 1 93 ? 4.557 10.986 2.934 1.00 94.06 93 HIS A O 1
ATOM 754 N N . PRO A 1 94 ? 4.581 13.046 3.827 1.00 91.06 94 PRO A N 1
ATOM 755 C CA . PRO A 1 94 ? 5.793 12.822 4.620 1.00 91.06 94 PRO A CA 1
ATOM 756 C C . PRO A 1 94 ? 5.738 11.591 5.529 1.00 91.06 94 PRO A C 1
ATOM 758 O O . PRO A 1 94 ? 6.723 10.873 5.643 1.00 91.06 94 PRO A O 1
ATOM 761 N N . SER A 1 95 ? 4.582 11.287 6.130 1.00 91.56 95 SER A N 1
ATOM 762 C CA . SER A 1 95 ? 4.465 10.133 7.039 1.00 91.56 95 SER A CA 1
ATOM 763 C C . SER A 1 95 ? 4.578 8.761 6.365 1.00 91.56 95 SER A C 1
ATOM 765 O O . SER A 1 95 ? 4.637 7.751 7.055 1.00 91.56 95 SER A O 1
ATOM 767 N N . LEU A 1 96 ? 4.587 8.701 5.031 1.00 92.94 96 LEU A N 1
ATOM 768 C CA . LEU A 1 96 ? 4.821 7.457 4.293 1.00 92.94 96 LEU A CA 1
ATOM 769 C C . LEU A 1 96 ? 6.304 7.104 4.201 1.00 92.94 96 LEU A C 1
ATOM 771 O O . LEU A 1 96 ? 6.648 5.977 3.853 1.00 92.94 96 LEU A O 1
ATOM 775 N N . ASN A 1 97 ? 7.178 8.071 4.464 1.00 87.88 97 ASN A N 1
ATOM 776 C CA . ASN A 1 97 ? 8.608 7.860 4.441 1.00 87.88 97 ASN A CA 1
ATOM 777 C C . ASN A 1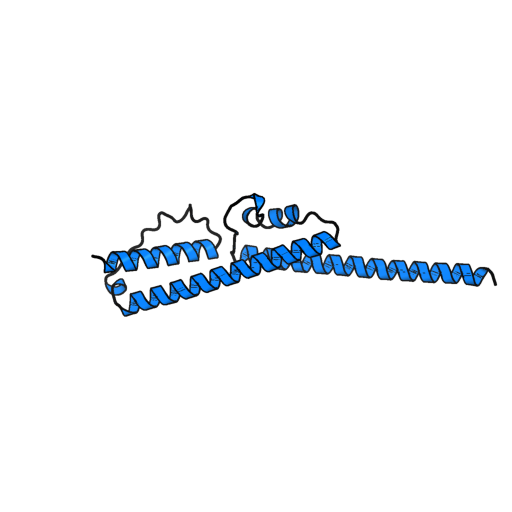 97 ? 9.075 7.405 5.833 1.00 87.88 97 ASN A C 1
ATOM 779 O O . ASN A 1 97 ? 8.899 8.115 6.827 1.00 87.88 97 ASN A O 1
ATOM 783 N N . ASP A 1 98 ? 9.692 6.222 5.883 1.00 79.31 98 ASP A N 1
ATOM 784 C CA . ASP A 1 98 ? 10.129 5.554 7.117 1.00 79.31 98 ASP A CA 1
ATOM 785 C C . ASP A 1 98 ? 11.116 6.411 7.942 1.00 79.31 98 ASP A C 1
ATOM 787 O O . ASP A 1 98 ? 11.250 6.225 9.151 1.00 79.31 98 ASP A O 1
ATOM 791 N N . LEU A 1 99 ? 11.759 7.407 7.317 1.00 74.50 99 LEU A N 1
ATOM 792 C CA . LEU A 1 99 ? 12.686 8.345 7.959 1.00 74.50 99 LEU A CA 1
ATOM 793 C C . LEU A 1 99 ? 12.045 9.238 9.030 1.00 74.50 99 LEU A C 1
ATOM 795 O O . LEU A 1 99 ? 12.754 9.742 9.899 1.00 74.50 99 LEU A O 1
ATOM 799 N N . TYR A 1 100 ? 10.729 9.456 8.978 1.00 66.69 100 TYR A N 1
ATOM 800 C CA . TYR A 1 100 ? 10.065 10.374 9.904 1.00 66.69 100 TYR A CA 1
ATOM 801 C C . TYR A 1 100 ? 9.594 9.700 11.197 1.00 66.69 100 TYR A C 1
ATOM 803 O O . TYR A 1 100 ? 9.260 10.408 12.142 1.00 66.69 100 TYR A O 1
ATOM 811 N N . GLY A 1 101 ? 9.562 8.361 11.271 1.00 70.12 101 GLY A N 1
ATOM 812 C CA . GLY A 1 101 ? 9.140 7.628 12.477 1.00 70.12 101 GLY A CA 1
ATOM 813 C C . GLY A 1 101 ? 7.694 7.902 12.927 1.00 70.12 101 GLY A C 1
ATOM 814 O O . GLY A 1 101 ? 7.329 7.583 14.057 1.00 70.12 101 GLY A O 1
ATOM 815 N N . ILE A 1 102 ? 6.875 8.513 12.065 1.00 80.31 102 ILE A N 1
ATOM 816 C CA . ILE A 1 102 ? 5.466 8.844 12.315 1.00 80.31 102 ILE A CA 1
ATOM 817 C C . ILE A 1 102 ? 4.585 7.733 11.731 1.00 80.31 102 ILE A C 1
ATOM 819 O O . ILE A 1 102 ? 4.954 7.084 10.755 1.00 80.31 102 ILE A O 1
ATOM 823 N N . SER A 1 103 ? 3.395 7.530 12.306 1.00 86.62 103 SER A N 1
ATOM 824 C CA . SER A 1 103 ? 2.400 6.605 11.754 1.00 86.62 103 SER A CA 1
ATOM 825 C C . SER A 1 103 ? 2.055 6.944 10.298 1.00 86.62 103 SER A C 1
ATOM 827 O O . SER A 1 103 ? 1.758 8.099 9.962 1.00 86.62 103 SER A O 1
ATOM 829 N N . LYS A 1 104 ? 2.058 5.922 9.438 1.00 90.81 104 LYS A N 1
ATOM 830 C CA . LYS A 1 104 ? 1.685 6.046 8.026 1.00 90.81 104 LYS A CA 1
ATOM 831 C C . LYS A 1 104 ? 0.251 6.556 7.914 1.00 90.81 104 LYS A C 1
ATOM 833 O O . LYS A 1 104 ? -0.650 6.083 8.604 1.00 90.81 104 LYS A O 1
ATOM 838 N N . ASN A 1 105 ? 0.036 7.527 7.032 1.00 92.94 105 ASN A N 1
ATOM 839 C CA . ASN A 1 105 ? -1.310 7.990 6.721 1.00 92.94 105 ASN A CA 1
ATOM 840 C C . ASN A 1 105 ? -1.972 6.966 5.784 1.00 92.94 105 ASN A C 1
ATOM 842 O O . ASN A 1 105 ? -1.450 6.694 4.706 1.00 92.94 105 ASN A O 1
ATOM 846 N N . ILE A 1 106 ? -3.101 6.399 6.213 1.00 95.62 106 ILE A N 1
ATOM 847 C CA . ILE A 1 106 ? -3.824 5.317 5.519 1.00 95.62 106 ILE A CA 1
ATOM 848 C C . ILE A 1 106 ? -5.207 5.750 5.006 1.00 95.62 106 ILE A C 1
ATOM 850 O O . ILE A 1 106 ? -6.076 4.917 4.726 1.00 95.62 106 ILE A O 1
ATOM 854 N N . SER A 1 107 ? -5.422 7.063 4.898 1.00 96.44 107 SER A N 1
ATOM 855 C CA . SER A 1 107 ? -6.671 7.622 4.386 1.00 96.44 107 SER A CA 1
ATOM 856 C C . SER A 1 107 ? -6.908 7.293 2.919 1.00 96.44 107 SER A C 1
ATOM 858 O O . SER A 1 107 ? -5.982 7.029 2.149 1.00 96.44 107 SER A O 1
ATOM 860 N N . ASP A 1 108 ? -8.176 7.360 2.515 1.00 97.12 108 ASP A N 1
ATOM 861 C CA . ASP A 1 108 ? -8.580 7.145 1.123 1.00 97.12 108 ASP A CA 1
ATOM 862 C C . ASP A 1 108 ? -7.875 8.103 0.159 1.00 97.12 108 ASP A C 1
ATOM 864 O O . ASP A 1 108 ? -7.534 7.711 -0.954 1.00 97.12 108 ASP A O 1
ATOM 868 N N . ASP A 1 109 ? -7.650 9.352 0.574 1.00 96.69 109 ASP A N 1
ATOM 869 C CA . ASP A 1 109 ? -6.930 10.342 -0.231 1.00 96.69 109 ASP A CA 1
ATOM 870 C C . ASP A 1 109 ? -5.490 9.890 -0.504 1.00 96.69 109 ASP A C 1
ATOM 872 O O . ASP A 1 109 ? -5.038 9.896 -1.652 1.00 96.69 109 ASP A O 1
ATOM 876 N N . ILE A 1 110 ? -4.795 9.409 0.530 1.00 96.75 110 ILE A N 1
ATOM 877 C CA . ILE A 1 110 ? -3.422 8.925 0.392 1.00 96.75 110 ILE A CA 1
ATOM 878 C C . ILE A 1 110 ? -3.353 7.643 -0.435 1.00 96.75 110 ILE A C 1
ATOM 880 O O . ILE A 1 110 ? -2.509 7.546 -1.327 1.00 96.75 110 ILE A O 1
ATOM 884 N N . LEU A 1 111 ? -4.264 6.694 -0.220 1.00 98.06 111 LEU A N 1
ATOM 885 C CA . LEU A 1 111 ? -4.340 5.475 -1.031 1.00 98.06 111 LEU A CA 1
ATOM 886 C C . LEU A 1 111 ? -4.602 5.785 -2.512 1.00 98.06 111 LEU A C 1
ATOM 888 O O . LEU A 1 111 ? -3.973 5.189 -3.387 1.00 98.06 111 LEU A O 1
ATOM 892 N N . LYS A 1 112 ? -5.484 6.748 -2.809 1.00 98.31 112 LYS A N 1
ATOM 893 C CA . LYS A 1 112 ? -5.746 7.199 -4.185 1.00 98.31 112 LYS A CA 1
ATOM 894 C C . LYS A 1 112 ? -4.519 7.853 -4.812 1.00 98.31 112 LYS A C 1
ATOM 896 O O . LYS A 1 112 ? -4.206 7.543 -5.960 1.00 98.31 112 LYS A O 1
ATOM 901 N N . LYS A 1 113 ? -3.818 8.723 -4.077 1.00 98.25 113 LYS A N 1
ATOM 902 C CA . LYS A 1 113 ? -2.584 9.369 -4.553 1.00 98.25 113 LYS A CA 1
ATOM 903 C C . LYS A 1 113 ? -1.480 8.351 -4.824 1.00 98.25 113 LYS A C 1
ATOM 905 O O . LYS A 1 113 ? -0.886 8.403 -5.894 1.00 98.25 113 LYS A O 1
ATOM 910 N N . LEU A 1 114 ? -1.263 7.400 -3.912 1.00 98.19 114 LEU A N 1
ATOM 911 C CA . LEU A 1 114 ? -0.316 6.295 -4.094 1.00 98.19 114 LEU A CA 1
ATOM 912 C C . LEU A 1 114 ? -0.616 5.502 -5.368 1.00 98.19 114 LEU A C 1
ATOM 914 O O . LEU A 1 114 ? 0.264 5.349 -6.213 1.00 98.19 114 LEU A O 1
ATOM 918 N N . ASN A 1 115 ? -1.867 5.071 -5.544 1.00 98.44 115 ASN A N 1
ATOM 919 C CA . ASN A 1 115 ? -2.285 4.349 -6.742 1.00 98.44 115 ASN A CA 1
ATOM 920 C C . ASN A 1 115 ? -2.065 5.173 -8.021 1.00 98.44 115 ASN A C 1
ATOM 922 O O . ASN A 1 115 ? -1.488 4.679 -8.985 1.00 98.44 115 ASN A O 1
ATOM 926 N N . ALA A 1 116 ? -2.483 6.443 -8.027 1.00 98.50 116 ALA A N 1
ATOM 927 C CA . ALA A 1 116 ? -2.306 7.327 -9.178 1.00 98.50 116 ALA A CA 1
ATOM 928 C C . ALA A 1 116 ? -0.823 7.528 -9.533 1.00 98.50 116 ALA A C 1
ATOM 930 O O . ALA A 1 116 ? -0.466 7.527 -10.711 1.00 98.50 116 ALA A O 1
ATOM 931 N N . THR A 1 117 ? 0.049 7.662 -8.530 1.00 98.38 117 THR A N 1
ATOM 932 C CA . THR A 1 117 ? 1.497 7.751 -8.745 1.00 98.38 117 THR A CA 1
ATOM 933 C C . THR A 1 117 ? 2.058 6.463 -9.338 1.00 98.38 117 THR A C 1
ATOM 935 O O . THR A 1 117 ? 2.778 6.541 -10.330 1.00 98.38 117 THR A O 1
ATOM 938 N N . VAL A 1 118 ? 1.700 5.292 -8.802 1.00 98.44 118 VAL A N 1
ATOM 939 C CA . VAL A 1 118 ? 2.154 3.999 -9.346 1.00 98.44 118 VAL A CA 1
ATOM 940 C C . VAL A 1 118 ? 1.727 3.835 -10.805 1.00 98.44 118 VAL A C 1
ATOM 942 O O . VAL A 1 118 ? 2.567 3.533 -11.649 1.00 98.44 118 VAL A O 1
ATOM 945 N N . VAL A 1 119 ? 0.457 4.108 -11.125 1.00 98.44 119 VAL A N 1
ATOM 946 C CA . VAL A 1 119 ? -0.054 4.037 -12.505 1.00 98.44 119 VAL A CA 1
ATOM 947 C C . VAL A 1 119 ? 0.727 4.971 -13.434 1.00 98.44 119 VAL A C 1
ATOM 949 O O . VAL A 1 119 ? 1.201 4.534 -14.480 1.00 98.44 119 VAL A O 1
ATOM 952 N N . SER A 1 120 ? 0.932 6.229 -13.034 1.00 98.12 120 SER A N 1
ATOM 953 C CA . SER A 1 120 ? 1.677 7.203 -13.843 1.00 98.12 120 SER A CA 1
ATOM 954 C C . SER A 1 120 ? 3.131 6.778 -14.084 1.00 98.12 120 SER A C 1
ATOM 956 O O . SER A 1 120 ? 3.667 6.967 -15.177 1.00 98.12 120 SER A O 1
ATOM 958 N N . MET A 1 121 ? 3.777 6.175 -13.084 1.00 97.81 121 MET A N 1
ATOM 959 C CA . MET A 1 121 ? 5.153 5.696 -13.210 1.00 97.81 121 MET A CA 1
ATOM 960 C C . MET A 1 121 ? 5.260 4.463 -14.118 1.00 97.81 121 MET A C 1
ATOM 962 O O . MET A 1 121 ? 6.203 4.373 -14.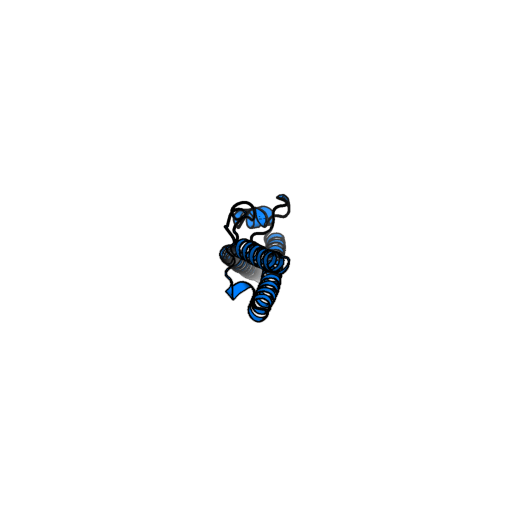906 1.00 97.81 121 MET A O 1
ATOM 966 N N . GLU A 1 122 ? 4.296 3.541 -14.058 1.00 97.81 122 GLU A N 1
ATOM 967 C CA . GLU A 1 122 ? 4.220 2.401 -14.984 1.00 97.81 122 GLU A CA 1
ATOM 968 C C . GLU A 1 122 ? 4.004 2.856 -16.436 1.00 97.81 122 GLU A C 1
ATOM 970 O O . GLU A 1 122 ? 4.636 2.340 -17.363 1.00 97.81 122 GLU A O 1
ATOM 975 N N . GLU A 1 123 ? 3.164 3.870 -16.654 1.00 98.06 123 GLU A N 1
ATOM 976 C CA . GLU A 1 123 ? 2.965 4.476 -17.976 1.00 98.06 123 GLU A CA 1
ATOM 977 C C . GLU A 1 123 ? 4.254 5.105 -18.518 1.00 98.06 123 GLU A C 1
ATOM 979 O O . GLU A 1 123 ? 4.619 4.876 -19.676 1.00 98.06 123 GLU A O 1
ATOM 984 N N . GLU A 1 124 ? 4.990 5.841 -17.683 1.00 96.75 124 GLU A N 1
ATOM 985 C CA . GLU A 1 124 ? 6.281 6.428 -18.054 1.00 96.75 124 GLU A CA 1
ATOM 986 C C . GLU A 1 124 ? 7.329 5.351 -18.374 1.00 96.75 124 GLU A C 1
ATOM 988 O O . GLU A 1 124 ? 8.024 5.439 -19.393 1.00 96.75 124 GLU A O 1
ATOM 993 N N . LYS A 1 125 ? 7.410 4.292 -17.560 1.00 96.56 125 LYS A N 1
ATOM 994 C CA . LYS A 1 125 ? 8.280 3.133 -17.813 1.00 96.56 125 LYS A CA 1
ATOM 995 C C . LYS A 1 125 ? 7.961 2.475 -19.151 1.00 96.56 125 LYS A C 1
ATOM 997 O O . LYS A 1 125 ? 8.869 2.243 -19.955 1.00 96.56 125 LYS A O 1
ATOM 1002 N N . LYS A 1 126 ? 6.679 2.245 -19.438 1.00 97.69 126 LYS A N 1
ATOM 1003 C CA . LYS A 1 126 ? 6.221 1.709 -20.726 1.00 97.69 126 LYS A CA 1
ATOM 1004 C C . LYS A 1 126 ? 6.599 2.627 -21.889 1.00 97.69 126 LYS A C 1
ATOM 1006 O O . LYS A 1 126 ? 7.091 2.144 -22.909 1.00 97.69 126 LYS A O 1
ATOM 1011 N N . ARG A 1 127 ? 6.420 3.941 -21.736 1.00 97.38 127 ARG A N 1
ATOM 1012 C CA . ARG A 1 127 ? 6.762 4.936 -22.762 1.00 97.38 127 ARG A CA 1
ATOM 1013 C C . ARG A 1 127 ? 8.262 4.938 -23.074 1.00 97.38 127 ARG A C 1
ATOM 1015 O O . ARG A 1 127 ? 8.636 4.935 -24.248 1.00 97.38 127 ARG A O 1
ATOM 1022 N N . ARG A 1 128 ? 9.131 4.908 -22.055 1.00 96.44 128 ARG A N 1
ATOM 1023 C CA . ARG A 1 128 ? 10.592 4.827 -22.255 1.00 96.44 128 ARG A CA 1
ATOM 1024 C C . ARG A 1 128 ? 10.994 3.546 -22.980 1.00 96.44 128 ARG A C 1
ATOM 1026 O O . ARG A 1 128 ? 11.777 3.613 -23.923 1.00 96.44 128 ARG A O 1
ATOM 1033 N N . LEU A 1 129 ? 10.413 2.408 -22.602 1.00 96.31 129 LEU A N 1
ATOM 1034 C CA . LEU A 1 129 ? 10.678 1.129 -23.263 1.00 96.31 129 LEU A CA 1
ATOM 1035 C C . LEU A 1 129 ? 10.287 1.159 -24.749 1.00 96.31 129 LEU A C 1
ATOM 1037 O O . LEU A 1 129 ? 11.062 0.736 -25.607 1.00 96.31 129 LEU A O 1
ATOM 1041 N N . GLN A 1 130 ? 9.112 1.704 -25.073 1.00 97.69 130 GLN A N 1
ATOM 1042 C CA . GLN A 1 130 ? 8.669 1.863 -26.461 1.00 97.69 130 GLN A CA 1
ATOM 1043 C C . GLN A 1 130 ? 9.618 2.754 -27.273 1.00 97.69 130 GLN A C 1
ATOM 1045 O O . GLN A 1 130 ? 9.934 2.420 -28.415 1.00 97.69 130 GLN A O 1
ATOM 1050 N N . MET A 1 131 ? 10.113 3.845 -26.680 1.00 97.25 131 MET A N 1
ATOM 1051 C CA . MET A 1 131 ? 11.094 4.722 -27.325 1.00 97.25 131 MET A CA 1
ATOM 1052 C C . MET A 1 131 ? 12.408 3.986 -27.620 1.00 97.25 131 MET A C 1
ATOM 1054 O O . MET A 1 131 ? 12.927 4.090 -28.728 1.00 97.25 131 MET A O 1
ATOM 1058 N N . ILE A 1 132 ? 12.916 3.194 -26.670 1.00 96.38 132 ILE A N 1
ATOM 1059 C CA . ILE A 1 132 ? 14.135 2.391 -26.861 1.00 96.38 132 ILE A CA 1
ATOM 1060 C C . ILE A 1 132 ? 13.957 1.395 -28.014 1.00 96.38 132 ILE A C 1
ATOM 1062 O O . ILE A 1 132 ? 14.821 1.304 -28.883 1.00 96.38 132 ILE A O 1
ATOM 1066 N N . HIS A 1 133 ? 12.826 0.687 -28.073 1.00 97.38 133 HIS A N 1
ATOM 1067 C CA . HIS A 1 133 ? 12.545 -0.234 -29.178 1.00 97.38 133 HIS A CA 1
ATOM 1068 C C . HIS A 1 133 ? 12.451 0.469 -30.533 1.00 97.38 133 HIS A C 1
ATOM 1070 O O . HIS A 1 133 ? 12.920 -0.074 -31.535 1.00 97.38 133 HIS A O 1
ATOM 1076 N N . HIS A 1 134 ? 11.841 1.654 -30.575 1.00 97.81 134 HIS A N 1
ATOM 1077 C CA . HIS A 1 134 ? 11.768 2.447 -31.795 1.00 97.81 134 HIS A CA 1
ATOM 1078 C C . HIS A 1 134 ? 13.168 2.859 -32.266 1.00 97.81 134 HIS A C 1
ATOM 1080 O O . HIS A 1 134 ? 13.532 2.555 -33.398 1.00 97.81 134 HIS A O 1
ATOM 1086 N N . LEU A 1 135 ? 13.985 3.440 -31.383 1.00 97.94 135 LEU A N 1
ATOM 1087 C CA . LEU A 1 135 ? 15.360 3.839 -31.701 1.00 97.94 135 LEU A CA 1
ATOM 1088 C C . LEU A 1 135 ? 16.227 2.651 -32.134 1.00 97.94 135 LEU A C 1
ATOM 1090 O O . LEU A 1 135 ? 16.972 2.758 -33.103 1.00 97.94 135 LEU A O 1
ATOM 1094 N N . GLY A 1 136 ? 16.101 1.505 -31.459 1.00 97.81 136 GLY A N 1
ATOM 1095 C CA . GLY A 1 136 ? 16.806 0.281 -31.839 1.00 97.81 136 GLY A CA 1
ATOM 1096 C C . GLY A 1 136 ? 16.458 -0.173 -33.257 1.00 97.81 136 GLY A C 1
ATOM 1097 O O . GLY A 1 136 ? 17.351 -0.524 -34.021 1.00 97.81 136 GLY A O 1
ATOM 1098 N N . ARG A 1 137 ? 15.178 -0.092 -33.643 1.00 97.25 137 ARG A N 1
ATOM 1099 C CA . ARG A 1 137 ? 14.732 -0.404 -35.009 1.00 97.25 137 ARG A CA 1
ATOM 1100 C C . ARG A 1 137 ? 15.334 0.550 -36.038 1.00 97.25 137 ARG A C 1
ATOM 1102 O O . ARG A 1 137 ? 15.827 0.082 -37.059 1.00 97.25 137 ARG A O 1
ATOM 1109 N N . GLU A 1 138 ? 15.314 1.854 -35.770 1.00 97.50 138 GLU A N 1
ATOM 1110 C CA . GLU A 1 138 ? 15.905 2.848 -36.675 1.00 97.50 138 GLU A CA 1
ATOM 1111 C C . GLU A 1 138 ? 17.414 2.622 -36.849 1.00 97.50 138 GLU A C 1
ATOM 1113 O O . GLU A 1 138 ? 17.914 2.640 -37.971 1.00 97.50 138 GLU A O 1
ATOM 1118 N N . LEU A 1 139 ? 18.134 2.312 -35.766 1.00 97.31 139 LEU A N 1
ATOM 1119 C CA . LEU A 1 139 ? 19.558 1.972 -35.827 1.00 97.31 139 LEU A CA 1
ATOM 1120 C C . LEU A 1 139 ? 19.822 0.700 -36.640 1.00 97.31 139 LEU A C 1
ATOM 1122 O O . LEU A 1 139 ? 20.748 0.683 -37.447 1.00 97.31 139 LEU A O 1
ATOM 1126 N N . THR A 1 140 ? 19.012 -0.350 -36.475 1.00 96.06 140 THR A N 1
ATOM 1127 C CA . THR A 1 140 ? 19.124 -1.570 -37.291 1.00 96.06 140 THR A CA 1
ATOM 1128 C C . THR A 1 140 ? 18.864 -1.286 -38.770 1.00 96.06 140 THR A C 1
ATOM 1130 O O . THR A 1 140 ? 19.603 -1.771 -39.622 1.00 96.06 140 THR A O 1
ATOM 1133 N N . ASN A 1 141 ? 17.857 -0.470 -39.089 1.00 95.12 141 ASN A N 1
ATOM 1134 C CA . ASN A 1 141 ? 17.574 -0.071 -40.468 1.00 95.12 141 ASN A CA 1
ATOM 1135 C C . ASN A 1 141 ? 18.755 0.692 -41.082 1.00 95.12 141 ASN A C 1
ATOM 1137 O O . ASN A 1 141 ? 19.156 0.396 -42.206 1.00 95.12 141 ASN A O 1
ATOM 1141 N N . LEU A 1 142 ? 19.332 1.641 -40.337 1.00 96.00 142 LEU A N 1
ATOM 1142 C CA . LEU A 1 142 ? 20.508 2.399 -40.766 1.00 96.00 142 LEU A CA 1
ATOM 1143 C C . LEU A 1 142 ? 21.727 1.498 -40.969 1.00 96.00 142 LEU A C 1
ATOM 1145 O O . LEU A 1 142 ? 22.418 1.639 -41.973 1.00 96.00 142 LEU A O 1
ATOM 1149 N N . TRP A 1 143 ? 21.974 0.558 -40.053 1.00 95.50 143 TRP A N 1
ATOM 1150 C CA . TRP A 1 143 ? 23.051 -0.421 -40.191 1.00 95.50 143 TRP A CA 1
ATOM 1151 C C . TRP A 1 143 ? 22.906 -1.241 -41.476 1.00 95.50 143 TRP A C 1
ATOM 1153 O O . TRP A 1 143 ? 23.842 -1.301 -42.266 1.00 95.50 143 TRP A O 1
ATOM 1163 N N . ASN A 1 144 ? 21.716 -1.794 -41.728 1.00 93.88 144 ASN A N 1
ATOM 1164 C CA . ASN A 1 144 ? 21.441 -2.580 -42.933 1.00 93.88 144 ASN A CA 1
ATOM 1165 C C . ASN A 1 144 ? 21.587 -1.753 -44.219 1.00 93.88 144 ASN A C 1
ATOM 1167 O O . ASN A 1 144 ? 22.023 -2.278 -45.237 1.00 93.88 144 ASN A O 1
ATOM 1171 N N . LEU A 1 145 ? 21.232 -0.463 -44.182 1.00 94.25 145 LEU A N 1
ATOM 1172 C CA . LEU A 1 145 ? 21.411 0.441 -45.318 1.00 94.25 145 LEU A CA 1
ATOM 1173 C C . LEU A 1 145 ? 22.894 0.702 -45.605 1.00 94.25 145 LEU A C 1
ATOM 1175 O O . LEU A 1 145 ? 23.290 0.722 -46.767 1.00 94.25 145 LEU A O 1
ATOM 1179 N N . MET A 1 146 ? 23.703 0.902 -44.558 1.00 92.19 146 MET A N 1
ATOM 1180 C CA . MET A 1 146 ? 25.150 1.039 -44.720 1.00 92.19 146 MET A CA 1
ATOM 1181 C C . MET A 1 146 ? 25.746 -0.245 -45.298 1.00 92.19 146 MET A C 1
ATOM 1183 O O . MET A 1 146 ? 26.497 -0.159 -46.260 1.00 92.19 146 MET A O 1
ATOM 1187 N N . ASP A 1 147 ? 25.375 -1.415 -44.779 1.00 85.50 147 ASP A N 1
ATOM 1188 C CA . ASP A 1 147 ? 25.900 -2.712 -45.231 1.00 85.50 147 ASP A CA 1
ATOM 1189 C C . ASP A 1 147 ? 25.549 -2.997 -46.705 1.00 85.50 147 ASP A C 1
ATOM 1191 O O . ASP A 1 147 ? 26.418 -3.338 -47.503 1.00 85.50 147 ASP A O 1
ATOM 1195 N N . ALA A 1 148 ? 24.306 -2.713 -47.110 1.00 71.56 148 ALA A N 1
ATOM 1196 C CA . ALA A 1 148 ? 23.845 -2.859 -48.493 1.00 71.56 148 ALA A CA 1
ATOM 1197 C C . ALA A 1 148 ? 24.500 -1.883 -49.490 1.00 71.56 148 ALA A C 1
ATOM 1199 O O . ALA A 1 148 ? 24.358 -2.062 -50.694 1.00 71.56 148 ALA A O 1
ATOM 1200 N N . SER A 1 149 ? 25.177 -0.831 -49.017 1.00 63.97 149 SER A N 1
ATOM 1201 C CA . SER A 1 149 ? 25.871 0.138 -49.879 1.00 63.97 149 SER A CA 1
ATOM 1202 C C . SER A 1 149 ? 27.332 -0.222 -50.186 1.00 63.97 149 SER A C 1
ATOM 1204 O O . SER A 1 149 ? 27.982 0.498 -50.946 1.00 63.97 149 SER A O 1
ATOM 1206 N N . TYR A 1 150 ? 27.843 -1.320 -49.615 1.00 57.25 150 TYR A N 1
ATOM 1207 C CA . TYR A 1 150 ? 29.186 -1.853 -49.884 1.00 57.25 150 TYR A CA 1
ATOM 1208 C C . TYR A 1 150 ? 29.195 -3.076 -50.827 1.00 57.25 150 TYR A C 1
ATOM 1210 O O . TYR A 1 150 ? 30.283 -3.552 -51.160 1.00 57.25 150 TYR A O 1
ATOM 1218 N N . GLU A 1 151 ? 28.025 -3.552 -51.275 1.00 46.75 151 GLU A N 1
ATOM 1219 C CA . GLU A 1 151 ? 27.849 -4.492 -52.405 1.00 46.75 151 GLU A CA 1
ATOM 1220 C C . GLU A 1 151 ? 27.571 -3.746 -53.720 1.00 46.75 151 GLU A C 1
ATOM 1222 O O . GLU A 1 151 ? 28.098 -4.197 -54.766 1.00 46.75 151 GLU A O 1
#

Sequence (151 aa):
DERVKQVRSVKAEIQKISAEIAGRSTYEDSSTNITIDDNDLSIKKLEEYQNELHRLHDEKNERLQKVDIYICAIRDISATLETEASMIITKIHPSLNDLYGISKNISDDILKKLNATVVSMEEEKKRRLQMIHHLGRELTNLWNLMDASYE

InterPro domains:
  IPR007145 Microtubule-associated protein, MAP65/Ase1/PRC1 [PTHR19321] (1-151)

Radius of gyration: 26.05 Å; chains: 1; bounding box: 58×23×90 Å

Secondary structure (DSSP, 8-state):
-HHHHHHHHHHHHHHHHHHHHTT--TTTSTT------GGGGSHHHHHHHHHHHHHHHHHHHHHHHHHHHHHHHHHHHHHHHT--HHHHHHHH-GGGSGGG-SPPP--HHHHHHHHHHHHHHHHHHHHHHHHHHHHHHHHHHHHHHHHHT--

pLDDT: mean 89.15, std 12.18, range [46.75, 98.5]